Protein AF-A0A9E2UV02-F1 (afdb_monomer_lite)

Radius of gyration: 19.82 Å; chains: 1; bounding box: 44×35×64 Å

Secondary structure (DSSP, 8-state):
-HHHHHHHHHHTT-EE-SSSGGGEE----------S-------S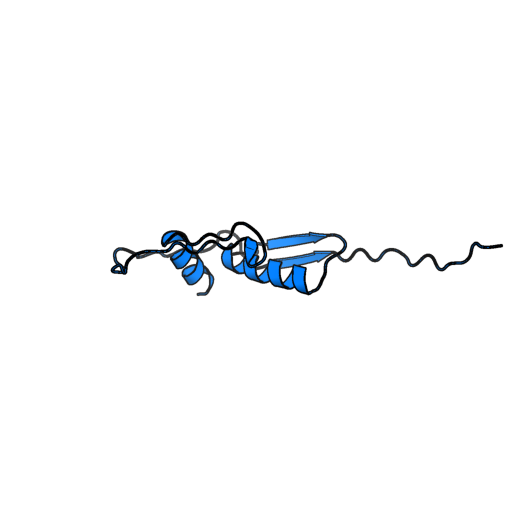SS--EEEEES---HHHHHHHHHHHHHTT--EEEEE--------S----

Foldseek 3Di:
DLQVVLVVQVVVPWFQQDFDPVRTDHDDDDDDDDDDDDDDDDDPDPAFEDEDDDDDDPSRVVSRVVSCSSVVGDDYHYDDPPDPPPPPDPPD

Sequence (92 aa):
MLFAVYDFLERLGVKWLHPGLGGETIPRRAPFLISGWNVMETASFRYRGVDIEGAYTPRHAKAMVDWMAKKKMNHFFMQLVVLPFRGAAELG

pLDDT: mean 88.63, std 13.54, range [44.09, 98.0]

Structure (mmCIF, N/CA/C/O backbone):
data_AF-A0A9E2UV02-F1
#
_entry.id   AF-A0A9E2UV02-F1
#
loop_
_atom_site.group_PDB
_atom_site.id
_atom_site.type_symbol
_atom_site.label_atom_id
_atom_site.label_alt_id
_atom_site.label_comp_id
_atom_site.label_asym_id
_atom_site.label_entity_id
_atom_site.label_seq_id
_atom_site.pdbx_PDB_ins_code
_atom_site.Cartn_x
_atom_site.Cartn_y
_atom_site.Cartn_z
_atom_site.occupancy
_atom_site.B_iso_or_equiv
_atom_site.auth_seq_id
_atom_site.auth_comp_id
_atom_site.auth_asym_id
_atom_site.auth_atom_id
_atom_site.pdbx_PDB_model_num
ATOM 1 N N . MET A 1 1 ? 1.454 -7.483 10.645 1.00 85.81 1 MET A N 1
ATOM 2 C CA . MET A 1 1 ? 1.554 -6.193 11.363 1.00 85.81 1 MET A CA 1
ATOM 3 C C . MET A 1 1 ? 1.599 -4.998 10.413 1.00 85.81 1 MET A C 1
ATOM 5 O O . MET A 1 1 ? 0.728 -4.152 10.527 1.00 85.81 1 MET A O 1
ATOM 9 N N . LEU A 1 2 ? 2.519 -4.939 9.437 1.00 96.88 2 LEU A N 1
ATOM 10 C CA . LEU A 1 2 ? 2.642 -3.789 8.519 1.00 96.88 2 LEU A CA 1
ATOM 11 C C . LEU A 1 2 ? 1.337 -3.413 7.785 1.00 96.88 2 LEU A C 1
ATOM 13 O O . LEU A 1 2 ? 0.981 -2.242 7.728 1.00 96.88 2 LEU A O 1
ATOM 17 N N . PHE A 1 3 ? 0.573 -4.393 7.293 1.00 97.12 3 PHE A N 1
ATOM 18 C CA . PHE A 1 3 ? -0.695 -4.118 6.600 1.00 97.12 3 PHE A CA 1
ATOM 19 C C . PHE A 1 3 ? -1.756 -3.461 7.483 1.00 97.12 3 PHE A C 1
ATOM 21 O O . PHE A 1 3 ? -2.529 -2.659 6.976 1.00 97.12 3 PHE A O 1
ATOM 28 N N . ALA A 1 4 ? -1.765 -3.748 8.787 1.00 96.38 4 ALA A N 1
ATOM 29 C CA . ALA A 1 4 ? -2.674 -3.093 9.722 1.00 96.38 4 ALA A CA 1
ATOM 30 C C . ALA A 1 4 ? -2.291 -1.621 9.938 1.00 96.38 4 ALA A C 1
ATOM 32 O O . ALA A 1 4 ? -3.169 -0.780 10.077 1.00 96.38 4 ALA A O 1
ATOM 33 N N . VAL A 1 5 ? -0.994 -1.287 9.900 1.00 96.62 5 VAL A N 1
ATOM 34 C CA . VAL A 1 5 ? -0.527 0.109 9.963 1.00 96.62 5 VAL A CA 1
ATOM 35 C C . VAL A 1 5 ? -0.978 0.881 8.726 1.00 96.62 5 VAL A C 1
ATOM 37 O O . VAL A 1 5 ? -1.484 1.992 8.846 1.00 96.62 5 VAL A O 1
ATOM 40 N N . TYR A 1 6 ? -0.843 0.296 7.535 1.00 97.31 6 TYR A N 1
ATOM 41 C CA . TYR A 1 6 ? -1.320 0.953 6.320 1.00 97.31 6 TYR A CA 1
ATOM 42 C C . TYR A 1 6 ? -2.848 1.032 6.263 1.00 97.31 6 TYR A C 1
ATOM 44 O O . TYR A 1 6 ? -3.380 2.087 5.944 1.00 97.31 6 TYR A O 1
ATOM 52 N N . ASP A 1 7 ? -3.566 -0.013 6.674 1.00 96.19 7 ASP A N 1
ATOM 53 C CA . ASP A 1 7 ? -5.023 0.073 6.824 1.00 96.19 7 ASP A CA 1
ATOM 54 C C . ASP A 1 7 ? -5.431 1.202 7.775 1.00 96.19 7 ASP A C 1
ATOM 56 O O . ASP A 1 7 ? -6.347 1.978 7.494 1.00 96.19 7 ASP A O 1
ATOM 60 N N . PHE A 1 8 ? -4.682 1.335 8.873 1.00 94.69 8 PHE A N 1
ATOM 61 C CA . PHE A 1 8 ? -4.889 2.390 9.843 1.00 94.69 8 PHE A CA 1
ATOM 62 C C . PHE A 1 8 ? -4.767 3.778 9.211 1.00 94.69 8 PHE A C 1
ATOM 64 O O . PHE A 1 8 ? -5.668 4.608 9.322 1.00 94.69 8 PHE A O 1
ATOM 71 N N . LEU A 1 9 ? -3.685 4.005 8.470 1.00 95.00 9 LEU A N 1
ATOM 72 C CA . LEU A 1 9 ? -3.434 5.265 7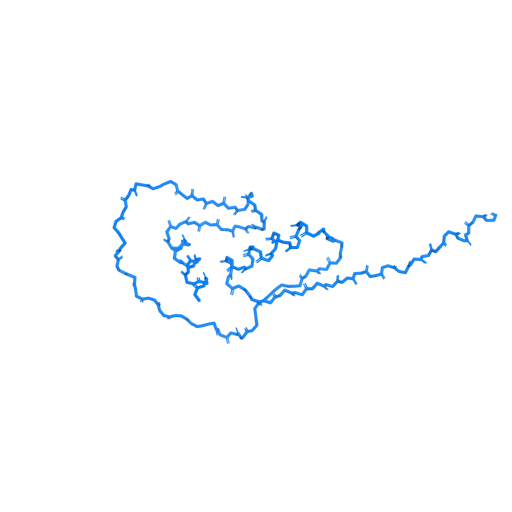.779 1.00 95.00 9 LEU A CA 1
ATOM 73 C C . LEU A 1 9 ? -4.455 5.555 6.660 1.00 95.00 9 LEU A C 1
ATOM 75 O O . LEU A 1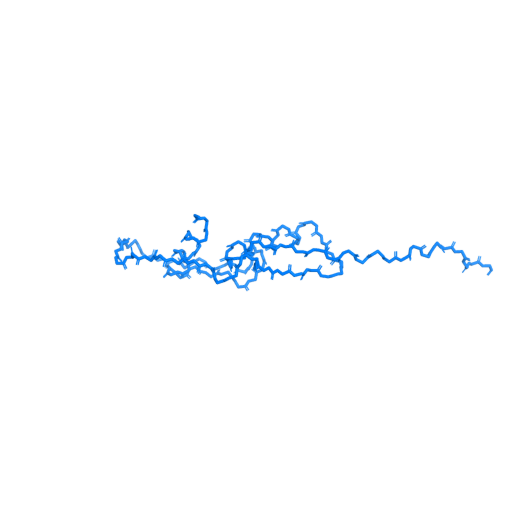 9 ? -4.878 6.706 6.534 1.00 95.00 9 LEU A O 1
ATOM 79 N N . GLU A 1 10 ? -4.908 4.555 5.890 1.00 95.50 10 GLU A N 1
ATOM 80 C CA . GLU A 1 10 ? -5.948 4.748 4.854 1.00 95.50 10 GLU A CA 1
ATOM 81 C C . GLU A 1 10 ? -7.264 5.217 5.464 1.00 95.50 10 GLU A C 1
ATOM 83 O O . GLU A 1 10 ? -7.886 6.159 4.971 1.00 95.50 10 GLU A O 1
ATOM 88 N N . ARG A 1 11 ? -7.671 4.613 6.583 1.00 92.88 11 ARG A N 1
ATOM 89 C CA . ARG A 1 11 ? -8.878 5.010 7.321 1.00 92.88 11 ARG A CA 1
ATOM 90 C C . ARG A 1 11 ? -8.754 6.411 7.937 1.00 92.88 11 ARG A C 1
ATOM 92 O O . ARG A 1 11 ? -9.756 7.108 8.087 1.00 92.88 11 ARG A O 1
ATOM 99 N N . LEU A 1 12 ? -7.532 6.871 8.225 1.00 93.19 12 LEU A N 1
ATOM 100 C CA . LEU A 1 12 ? -7.245 8.269 8.577 1.00 93.19 12 LEU A CA 1
ATOM 101 C C . LEU A 1 12 ? -7.205 9.218 7.365 1.00 93.19 12 LEU A C 1
ATOM 103 O O . LEU A 1 12 ? -7.104 10.435 7.533 1.00 93.19 12 LEU A O 1
ATOM 107 N N . GLY A 1 13 ? -7.343 8.689 6.149 1.00 93.50 13 GLY A N 1
ATOM 108 C CA . GLY A 1 13 ? -7.450 9.443 4.905 1.00 93.50 13 GLY A CA 1
ATOM 109 C C . GLY A 1 13 ? -6.150 9.571 4.114 1.00 93.50 13 GLY A C 1
ATOM 110 O O . GLY A 1 13 ? -6.136 10.316 3.133 1.00 93.50 13 GLY A O 1
ATOM 111 N N . VAL A 1 14 ? -5.074 8.883 4.510 1.00 96.81 14 VAL A N 1
ATOM 112 C CA . VAL A 1 14 ? -3.866 8.777 3.680 1.00 96.81 14 VAL A CA 1
ATOM 113 C C . VAL A 1 14 ? -4.204 7.991 2.412 1.00 96.81 14 VAL A C 1
ATOM 115 O O . VAL A 1 14 ? -4.964 7.027 2.456 1.00 96.81 14 VAL A O 1
ATOM 118 N N . LYS A 1 15 ? -3.657 8.401 1.266 1.00 97.12 15 LYS A N 1
ATOM 119 C CA . LYS A 1 15 ? -3.855 7.704 -0.012 1.00 97.12 15 LYS A CA 1
ATOM 120 C C . LYS A 1 15 ? -2.519 7.391 -0.672 1.00 97.12 15 LYS A C 1
ATOM 122 O O . LYS A 1 15 ? -1.613 8.219 -0.643 1.00 97.12 15 LYS A O 1
ATOM 127 N N . TRP A 1 16 ? -2.447 6.228 -1.318 1.00 97.50 16 TRP A N 1
ATOM 128 C CA . TRP A 1 16 ? -1.316 5.795 -2.147 1.00 97.50 16 TRP A CA 1
ATOM 129 C C . TRP A 1 16 ? -1.825 5.384 -3.527 1.00 97.50 16 TRP A C 1
ATOM 131 O O . TRP A 1 16 ? -2.230 4.242 -3.753 1.00 97.50 16 TRP A O 1
ATOM 141 N N . LEU A 1 17 ? -1.875 6.353 -4.435 1.00 96.75 17 LEU A N 1
ATOM 142 C CA . LEU A 1 17 ? -2.511 6.227 -5.745 1.00 96.75 17 LEU A CA 1
ATOM 143 C C . LEU A 1 17 ? -1.669 5.404 -6.720 1.00 96.75 17 LEU A C 1
ATOM 145 O O . LEU A 1 17 ? -2.205 4.568 -7.439 1.00 96.75 17 LEU A O 1
ATOM 149 N N . HIS A 1 18 ? -0.356 5.617 -6.716 1.00 95.94 18 HIS A N 1
ATOM 150 C CA . HIS A 1 18 ? 0.591 4.928 -7.585 1.00 95.94 18 HIS A CA 1
ATOM 151 C C . HIS A 1 18 ? 1.980 4.854 -6.921 1.00 95.94 18 HIS A C 1
ATOM 153 O O . HIS A 1 18 ? 2.204 5.512 -5.901 1.00 95.94 18 HIS A O 1
ATOM 159 N N . PRO A 1 19 ? 2.923 4.073 -7.476 1.00 96.88 19 PRO A N 1
ATOM 160 C CA . PRO A 1 19 ? 4.284 3.963 -6.963 1.00 96.88 19 PRO A CA 1
ATOM 161 C C . PRO A 1 19 ? 5.032 5.295 -6.863 1.00 96.88 19 PRO A C 1
ATOM 163 O O . PRO A 1 19 ? 4.959 6.139 -7.760 1.00 96.88 19 PRO A O 1
ATOM 166 N N . GLY A 1 20 ? 5.817 5.433 -5.791 1.00 94.12 20 GLY A N 1
ATOM 167 C CA . GLY A 1 20 ? 6.668 6.593 -5.524 1.00 94.12 20 GLY A CA 1
ATOM 168 C C . GLY A 1 20 ? 5.965 7.747 -4.801 1.00 94.12 20 GLY A C 1
ATOM 169 O O . GLY A 1 20 ? 4.745 7.792 -4.683 1.00 94.12 20 GLY A O 1
ATOM 170 N N . LEU A 1 21 ? 6.763 8.717 -4.341 1.00 90.81 21 LEU A N 1
ATOM 171 C CA . LEU A 1 21 ? 6.303 9.821 -3.482 1.00 90.81 21 LEU A CA 1
ATOM 172 C C . LEU A 1 21 ? 5.193 10.677 -4.107 1.00 90.81 21 LEU A C 1
ATOM 174 O O . LEU A 1 21 ? 4.332 11.173 -3.391 1.00 90.81 21 LEU A O 1
ATOM 178 N N . GLY A 1 22 ? 5.193 10.837 -5.435 1.00 95.75 22 GLY A N 1
ATOM 179 C CA . GLY A 1 22 ? 4.160 11.605 -6.139 1.00 95.75 22 GLY A CA 1
ATOM 180 C C . GLY A 1 22 ? 2.761 10.987 -6.052 1.00 95.75 22 GLY A C 1
ATOM 181 O O . GLY A 1 22 ? 1.778 11.694 -6.241 1.00 95.75 22 GLY A O 1
ATOM 182 N N . GLY A 1 23 ? 2.667 9.693 -5.732 1.00 95.75 23 GLY A N 1
ATOM 183 C CA . GLY A 1 23 ? 1.400 8.997 -5.538 1.00 95.75 23 GLY A CA 1
ATOM 184 C C . GLY A 1 23 ? 0.876 9.062 -4.104 1.00 95.75 23 GLY A C 1
ATOM 185 O O . GLY A 1 23 ? -0.186 8.500 -3.834 1.00 95.75 23 GLY A O 1
ATOM 186 N N . GLU A 1 24 ? 1.594 9.703 -3.178 1.00 96.75 24 GLU A N 1
ATOM 187 C CA . GLU A 1 24 ? 1.209 9.777 -1.771 1.00 96.75 24 GLU A CA 1
ATOM 188 C C . GLU A 1 24 ? 0.456 11.066 -1.455 1.00 96.75 24 GLU A C 1
ATOM 190 O O . GLU A 1 24 ? 0.870 12.169 -1.801 1.00 96.75 24 GLU A O 1
ATOM 195 N N . THR A 1 25 ? -0.660 10.938 -0.746 1.00 96.94 25 THR A N 1
ATOM 196 C CA . THR A 1 25 ? -1.409 12.082 -0.224 1.00 96.94 25 THR A CA 1
ATOM 197 C C . THR A 1 25 ? -1.628 11.897 1.264 1.00 96.94 25 THR A C 1
ATOM 199 O O . THR A 1 25 ? -2.312 10.964 1.683 1.00 96.94 25 THR A O 1
ATOM 202 N N . ILE A 1 26 ? -1.070 12.808 2.061 1.00 94.94 26 ILE A N 1
ATOM 203 C CA . ILE A 1 26 ? -1.248 12.843 3.513 1.00 94.94 26 ILE A CA 1
ATOM 204 C C . ILE A 1 26 ? -2.156 14.033 3.842 1.00 94.94 26 ILE A C 1
ATOM 206 O O . ILE A 1 26 ? -1.760 15.180 3.609 1.00 94.94 26 ILE A O 1
ATOM 210 N N . PRO A 1 27 ? -3.376 13.804 4.357 1.00 93.75 27 PRO A N 1
ATOM 211 C CA . PRO A 1 27 ? -4.271 14.897 4.696 1.00 93.75 27 PRO A CA 1
ATOM 212 C C . PRO A 1 27 ? -3.733 15.660 5.909 1.00 93.75 27 PRO A C 1
ATOM 214 O O . PRO A 1 27 ? -3.326 15.065 6.907 1.00 93.75 27 PRO A O 1
ATOM 217 N N . ARG A 1 28 ? -3.795 16.993 5.862 1.00 92.81 28 ARG A N 1
ATOM 218 C CA . ARG A 1 28 ? -3.635 17.807 7.071 1.00 92.81 28 ARG A CA 1
ATOM 219 C C . ARG A 1 28 ? -4.917 17.710 7.888 1.00 92.81 28 ARG A C 1
ATOM 221 O O . ARG A 1 28 ? -5.997 17.993 7.374 1.00 92.81 28 ARG A O 1
ATOM 228 N N . ARG A 1 29 ? -4.801 17.310 9.151 1.00 84.12 29 ARG A N 1
ATOM 229 C CA . ARG A 1 29 ? -5.921 17.234 10.094 1.00 84.12 29 ARG A CA 1
ATOM 230 C C . ARG A 1 29 ? -5.541 17.902 11.407 1.00 84.12 29 ARG A C 1
ATOM 232 O O . ARG A 1 29 ? -4.373 17.897 11.787 1.00 84.12 29 ARG A O 1
ATOM 239 N N . ALA A 1 30 ? -6.537 18.459 12.089 1.00 84.56 30 ALA A N 1
ATOM 240 C CA . ALA A 1 30 ? -6.392 18.820 13.492 1.00 84.56 30 ALA A CA 1
ATOM 241 C C . ALA A 1 30 ? -6.144 17.547 14.328 1.00 84.56 30 ALA A C 1
ATOM 243 O O . ALA A 1 30 ? -6.551 16.463 13.899 1.00 84.56 30 ALA A O 1
ATOM 244 N N . PRO A 1 31 ? -5.497 17.652 15.501 1.00 86.88 31 PRO A N 1
ATOM 245 C CA . PRO A 1 31 ? -5.367 16.530 16.421 1.00 86.88 31 PRO A CA 1
ATOM 246 C C . PRO A 1 31 ? -6.730 15.895 16.716 1.00 86.88 31 PRO A C 1
ATOM 248 O O . PRO A 1 31 ? -7.724 16.595 16.897 1.00 86.88 31 PRO A O 1
ATOM 251 N N . PHE A 1 32 ? -6.774 14.568 16.760 1.00 84.56 32 PHE A N 1
ATOM 252 C CA . PHE A 1 32 ? -7.990 13.810 17.036 1.00 84.56 32 PHE A CA 1
ATOM 253 C C . PHE A 1 32 ? -7.686 12.661 17.993 1.00 84.56 32 PHE A C 1
ATOM 255 O O . PHE A 1 32 ? -6.567 12.149 18.046 1.00 84.56 32 PHE A O 1
ATOM 262 N N . LEU A 1 33 ? -8.703 12.251 18.748 1.00 86.06 33 LEU A N 1
ATOM 263 C CA . LEU A 1 33 ? -8.631 11.051 19.568 1.00 86.06 33 LEU A CA 1
ATOM 264 C C . LEU A 1 33 ? -8.821 9.824 18.681 1.00 86.06 33 LEU A C 1
ATOM 266 O O . LEU A 1 33 ? -9.731 9.771 17.854 1.00 86.06 33 LEU A O 1
ATOM 270 N N . ILE A 1 34 ? -7.965 8.825 18.869 1.00 85.06 34 ILE A N 1
ATOM 271 C CA . ILE A 1 34 ? -8.132 7.523 18.231 1.00 85.06 34 ILE A CA 1
ATOM 272 C C . ILE A 1 34 ? -9.156 6.744 19.065 1.00 85.06 34 ILE A C 1
ATOM 274 O O . ILE A 1 34 ? -8.861 6.343 20.188 1.00 85.06 34 ILE A O 1
ATOM 278 N N . SER A 1 35 ? -10.367 6.546 18.542 1.00 85.94 35 SER A N 1
ATOM 279 C CA . SER A 1 35 ? -11.428 5.780 19.209 1.00 85.94 35 SER A CA 1
ATOM 280 C C . SER A 1 35 ? -12.288 5.014 18.201 1.00 85.94 35 SER A C 1
ATOM 282 O O . SER A 1 35 ? -12.469 5.458 17.068 1.00 85.94 35 SER A O 1
ATOM 284 N N . GLY A 1 36 ? -12.795 3.838 18.598 1.00 84.75 36 GLY A N 1
ATOM 285 C CA . GLY A 1 36 ? -13.739 3.042 17.794 1.00 84.75 36 GLY A CA 1
ATOM 286 C C . GLY A 1 36 ? -13.126 2.033 16.810 1.00 84.75 36 GLY A C 1
ATOM 287 O O . GLY A 1 36 ? -13.784 1.659 15.845 1.00 84.75 36 GLY A O 1
ATOM 288 N N . TRP A 1 37 ? -11.880 1.593 17.019 1.00 87.19 37 TRP A N 1
ATOM 289 C CA . TRP A 1 37 ? -11.173 0.711 16.082 1.00 87.19 37 TRP A CA 1
ATOM 290 C C . TRP A 1 37 ? -10.930 -0.646 16.730 1.00 87.19 37 TRP A C 1
ATOM 292 O O . TRP A 1 37 ? -10.074 -0.786 17.597 1.00 87.19 37 TRP A O 1
ATOM 302 N N . ASN A 1 38 ? -11.689 -1.645 16.294 1.00 92.44 38 ASN A N 1
ATOM 303 C CA . ASN A 1 38 ? -11.457 -3.048 16.613 1.00 92.44 38 ASN A CA 1
ATOM 304 C C . ASN A 1 38 ? -11.633 -3.854 15.324 1.00 92.44 38 ASN A C 1
ATOM 306 O O . ASN A 1 38 ? -12.744 -4.248 14.976 1.00 92.44 38 ASN A O 1
ATOM 310 N N . VAL A 1 39 ? -10.548 -3.991 14.562 1.00 93.56 39 VAL A N 1
ATOM 311 C CA . VAL A 1 39 ? -10.561 -4.614 13.235 1.00 93.56 39 VAL A CA 1
ATOM 312 C C . VAL A 1 39 ? -9.614 -5.800 13.242 1.00 93.56 39 VAL A C 1
ATOM 314 O O . VAL A 1 39 ? -8.426 -5.652 13.521 1.00 93.56 39 VAL A O 1
ATOM 317 N N . MET A 1 40 ? -10.151 -6.962 12.886 1.00 95.69 40 MET A N 1
ATOM 318 C CA . MET A 1 40 ? -9.398 -8.188 12.665 1.00 95.69 40 MET A CA 1
ATOM 319 C C . MET A 1 40 ? -9.659 -8.639 11.235 1.00 95.69 40 MET A C 1
ATOM 321 O O . MET A 1 40 ? -10.798 -8.916 10.868 1.00 95.69 40 MET A O 1
ATOM 325 N N . GLU A 1 41 ? -8.609 -8.694 10.424 1.00 95.25 41 GLU A N 1
ATOM 326 C CA . GLU A 1 41 ? -8.713 -9.047 9.012 1.00 95.25 41 GLU A CA 1
ATOM 327 C C . GLU A 1 41 ? -7.612 -10.039 8.634 1.00 95.25 41 GLU A C 1
ATOM 329 O O . GLU A 1 41 ? -6.492 -9.989 9.147 1.00 95.25 41 GLU A O 1
ATOM 334 N N . THR A 1 42 ? -7.937 -10.961 7.731 1.00 96.31 42 THR A N 1
ATOM 335 C CA . THR A 1 42 ? -6.994 -11.906 7.129 1.00 96.31 42 THR A CA 1
ATOM 336 C C . THR A 1 42 ? -7.237 -11.948 5.629 1.00 96.31 42 THR A C 1
ATOM 338 O O . THR A 1 42 ? -8.378 -11.971 5.178 1.00 96.31 42 THR A O 1
ATOM 341 N N . ALA A 1 43 ? -6.157 -11.951 4.849 1.00 96.81 43 ALA A N 1
ATOM 342 C CA . ALA A 1 43 ? -6.250 -11.986 3.398 1.00 96.81 43 ALA A CA 1
ATOM 343 C C . ALA A 1 43 ? -6.809 -13.328 2.903 1.00 96.81 43 ALA A C 1
ATOM 345 O O . ALA A 1 43 ? -6.347 -14.383 3.333 1.00 96.81 43 ALA A O 1
ATOM 346 N N . SER A 1 44 ? -7.718 -13.287 1.926 1.00 97.62 44 SER A N 1
ATOM 347 C CA . SER A 1 44 ? -8.293 -14.494 1.310 1.00 97.62 44 SER A CA 1
ATOM 348 C C . SER A 1 44 ? -7.265 -15.327 0.538 1.00 97.62 44 SER A C 1
ATOM 350 O O . SER A 1 44 ? -7.382 -16.545 0.460 1.00 97.62 44 SER A O 1
ATOM 352 N N . PHE A 1 45 ? -6.240 -14.680 -0.027 1.00 97.44 45 PHE A N 1
ATOM 353 C CA . PHE A 1 45 ? -5.187 -15.334 -0.805 1.00 97.44 45 PHE A CA 1
ATOM 354 C C . PHE A 1 45 ? -3.843 -15.226 -0.100 1.00 97.44 45 PHE A C 1
ATOM 356 O O . PHE A 1 45 ? -3.457 -14.136 0.325 1.00 97.44 45 PHE A O 1
ATOM 363 N N . ARG A 1 46 ? -3.086 -16.330 -0.044 1.00 96.75 46 ARG A N 1
ATOM 364 C CA . ARG A 1 46 ? -1.732 -16.357 0.537 1.00 96.75 46 ARG A CA 1
ATOM 365 C C . ARG A 1 46 ? -0.767 -15.431 -0.206 1.00 96.75 46 ARG A C 1
ATOM 367 O O . ARG A 1 46 ? -0.006 -14.715 0.447 1.00 96.75 46 ARG A O 1
ATOM 374 N N . TYR A 1 47 ? -0.834 -15.418 -1.536 1.00 97.56 47 TYR A N 1
ATOM 375 C CA . TYR A 1 47 ? 0.003 -14.601 -2.415 1.00 97.56 47 TYR A CA 1
ATOM 376 C C . TYR A 1 47 ? -0.858 -13.575 -3.149 1.00 97.56 47 TYR A C 1
ATOM 378 O O . TYR A 1 47 ? -1.881 -13.923 -3.733 1.00 97.56 47 TYR A O 1
ATOM 386 N N . ARG A 1 48 ? -0.464 -12.305 -3.071 1.00 97.75 48 ARG A N 1
ATOM 387 C CA . ARG A 1 48 ? -1.138 -11.165 -3.705 1.00 97.75 48 ARG A CA 1
ATOM 388 C C . ARG A 1 48 ? -0.052 -10.258 -4.242 1.00 97.75 48 ARG A C 1
ATOM 390 O O . ARG A 1 48 ? 0.811 -9.835 -3.468 1.00 97.75 48 ARG A O 1
ATOM 397 N N . GLY A 1 49 ? -0.061 -9.989 -5.534 1.00 96.56 49 GLY A N 1
ATOM 398 C CA . GLY A 1 49 ? 1.112 -9.417 -6.160 1.00 96.56 49 GLY A CA 1
ATOM 399 C C . GLY A 1 49 ? 0.876 -8.803 -7.513 1.00 96.56 49 GLY A C 1
ATOM 400 O O . GLY A 1 49 ? -0.237 -8.819 -8.032 1.00 96.56 49 GLY A O 1
ATOM 401 N N . VAL A 1 50 ? 1.968 -8.282 -8.053 1.00 95.00 50 VAL A N 1
ATOM 402 C CA . VAL A 1 50 ? 2.057 -7.767 -9.414 1.00 95.00 50 VAL A CA 1
ATOM 403 C C . VAL A 1 50 ? 3.247 -8.410 -10.106 1.00 95.00 50 VAL A C 1
ATOM 405 O O . VAL A 1 50 ? 4.261 -8.714 -9.464 1.00 95.00 50 VAL A O 1
ATOM 408 N N . ASP A 1 51 ? 3.091 -8.590 -11.407 1.00 93.75 51 ASP A N 1
ATOM 409 C CA . ASP A 1 51 ? 4.179 -8.843 -12.336 1.00 93.75 51 ASP A CA 1
ATOM 410 C C . ASP A 1 51 ? 4.574 -7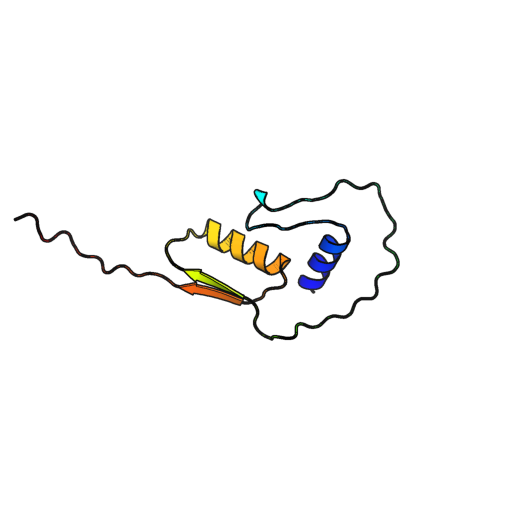.519 -12.993 1.00 93.75 51 ASP A C 1
ATOM 412 O O . ASP A 1 51 ? 3.702 -6.715 -13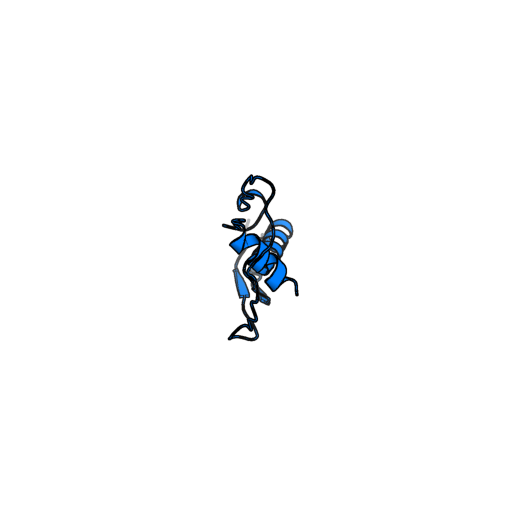.343 1.00 93.75 51 ASP A O 1
ATOM 416 N N . ILE A 1 52 ? 5.877 -7.278 -13.121 1.00 91.19 52 ILE A N 1
ATOM 417 C CA . ILE A 1 52 ? 6.400 -6.211 -13.965 1.00 91.19 52 ILE A CA 1
ATOM 418 C C . ILE A 1 52 ? 7.174 -6.813 -15.132 1.00 91.19 52 ILE A C 1
ATOM 420 O O . ILE A 1 52 ? 8.144 -7.553 -14.960 1.00 91.19 52 ILE A O 1
ATOM 424 N N . GLU A 1 53 ? 6.756 -6.431 -16.332 1.00 89.56 53 GLU A N 1
ATOM 425 C CA . GLU A 1 53 ? 7.349 -6.900 -17.574 1.00 89.56 53 GLU A CA 1
ATOM 426 C C . GLU A 1 53 ? 8.133 -5.789 -18.278 1.00 89.56 53 GLU A C 1
ATOM 428 O O . GLU A 1 53 ? 7.811 -4.600 -18.182 1.00 89.56 53 GLU A O 1
ATOM 433 N N . GLY A 1 54 ? 9.161 -6.188 -19.027 1.00 86.31 54 GLY A N 1
ATOM 434 C CA . GLY A 1 54 ? 9.951 -5.283 -19.856 1.00 86.31 54 GLY A CA 1
ATOM 435 C C . GLY A 1 54 ? 11.084 -4.587 -19.101 1.00 86.31 54 GLY A C 1
ATOM 436 O O . GLY A 1 54 ? 11.670 -5.129 -18.164 1.00 86.31 54 GLY A O 1
ATOM 437 N N . ALA A 1 55 ? 11.453 -3.391 -19.561 1.00 84.88 55 ALA A N 1
ATOM 438 C CA . ALA A 1 55 ? 12.579 -2.646 -19.010 1.00 84.88 55 ALA A CA 1
ATOM 439 C C . ALA A 1 55 ? 12.162 -1.830 -17.779 1.00 84.88 55 ALA A C 1
ATOM 441 O O . ALA A 1 55 ? 11.273 -0.982 -17.843 1.00 84.88 55 ALA A O 1
ATOM 442 N N . TYR A 1 56 ? 12.861 -2.029 -16.665 1.00 88.75 56 TYR A N 1
ATOM 443 C CA . TYR A 1 56 ? 12.676 -1.257 -15.442 1.00 88.75 56 TYR A CA 1
ATOM 444 C C . TYR A 1 56 ? 14.017 -0.951 -14.781 1.00 88.75 56 TYR A C 1
ATOM 446 O O . TYR A 1 56 ? 15.017 -1.640 -14.968 1.00 88.75 56 TYR A O 1
ATOM 454 N N . THR A 1 57 ? 14.035 0.101 -13.967 1.00 91.31 57 THR A N 1
ATOM 455 C CA . THR A 1 57 ? 15.203 0.445 -13.149 1.00 91.31 57 THR A CA 1
ATOM 456 C C . THR A 1 57 ? 15.055 -0.127 -11.735 1.00 91.31 57 THR A C 1
ATOM 458 O O . THR A 1 57 ? 13.927 -0.297 -11.259 1.00 91.31 57 THR A O 1
ATOM 461 N N . PRO A 1 58 ? 16.155 -0.335 -10.986 1.00 92.31 58 PRO A N 1
ATOM 462 C CA . PRO A 1 58 ? 16.075 -0.695 -9.567 1.00 92.31 58 PRO A CA 1
ATOM 463 C C . PRO A 1 58 ? 15.272 0.316 -8.734 1.00 92.31 58 PRO A C 1
ATOM 465 O O . PRO A 1 58 ? 14.568 -0.055 -7.796 1.00 92.31 58 PRO A O 1
ATOM 468 N N . ARG A 1 59 ? 15.326 1.606 -9.104 1.00 94.69 59 ARG A N 1
ATOM 469 C CA . ARG A 1 59 ? 14.528 2.665 -8.472 1.00 94.69 59 ARG A CA 1
ATOM 470 C C . ARG A 1 59 ? 13.031 2.433 -8.671 1.00 94.69 59 ARG A C 1
ATOM 472 O O . ARG A 1 59 ? 12.275 2.563 -7.712 1.00 94.69 59 ARG A O 1
ATOM 479 N N . HIS A 1 60 ? 12.620 2.084 -9.890 1.00 93.38 60 HIS A N 1
ATOM 480 C CA . HIS A 1 60 ? 11.232 1.747 -10.198 1.00 93.38 60 HIS A CA 1
ATOM 481 C C . HIS A 1 60 ? 10.776 0.515 -9.407 1.00 93.38 60 HIS A C 1
ATOM 483 O O . HIS A 1 60 ? 9.778 0.588 -8.696 1.00 93.38 60 HIS A O 1
ATOM 489 N N . ALA A 1 61 ? 11.556 -0.571 -9.430 1.00 93.88 61 ALA A N 1
ATOM 490 C CA . ALA A 1 61 ? 11.241 -1.790 -8.683 1.00 93.88 61 ALA A CA 1
ATOM 491 C C . ALA A 1 61 ? 11.097 -1.534 -7.170 1.00 93.88 61 ALA A C 1
ATOM 493 O O . ALA A 1 61 ? 10.161 -2.017 -6.539 1.00 93.88 61 ALA A O 1
ATOM 494 N N . LYS A 1 62 ? 11.968 -0.705 -6.578 1.00 95.38 62 LYS A N 1
ATOM 495 C CA . LYS A 1 62 ? 11.862 -0.334 -5.159 1.00 95.38 62 LYS A CA 1
ATOM 496 C C . LYS A 1 62 ? 10.586 0.459 -4.857 1.00 95.38 62 LYS A C 1
ATOM 498 O O . LYS A 1 62 ? 9.938 0.194 -3.849 1.00 95.38 62 LYS A O 1
ATOM 503 N N . ALA A 1 63 ? 10.228 1.410 -5.721 1.00 96.44 63 ALA A N 1
ATOM 504 C CA . ALA A 1 63 ? 8.994 2.180 -5.577 1.00 96.44 63 ALA A CA 1
ATOM 505 C C . ALA A 1 63 ? 7.747 1.288 -5.703 1.00 96.44 63 ALA A C 1
ATOM 507 O O . ALA A 1 63 ? 6.780 1.493 -4.973 1.00 96.44 63 ALA A O 1
ATOM 508 N N . MET A 1 64 ? 7.790 0.280 -6.583 1.00 96.62 64 MET A N 1
ATOM 509 C CA . MET A 1 64 ? 6.742 -0.735 -6.707 1.00 96.62 64 MET A CA 1
ATOM 510 C C . MET A 1 64 ? 6.584 -1.528 -5.410 1.00 96.62 64 MET A C 1
ATOM 512 O O . MET A 1 64 ? 5.488 -1.569 -4.866 1.00 96.62 64 MET A O 1
ATOM 516 N N . VAL A 1 65 ? 7.667 -2.104 -4.875 1.00 96.62 65 VAL A N 1
ATOM 517 C CA . VAL A 1 65 ? 7.621 -2.921 -3.647 1.00 96.62 65 VAL A CA 1
ATOM 518 C C . VAL A 1 65 ? 7.085 -2.128 -2.450 1.00 96.62 65 VAL A C 1
ATOM 520 O O . VAL A 1 65 ? 6.259 -2.633 -1.689 1.00 96.62 65 VAL A O 1
ATOM 523 N N . ASP A 1 66 ? 7.515 -0.877 -2.297 1.00 97.00 66 ASP A N 1
ATOM 524 C CA . ASP A 1 66 ? 7.018 0.018 -1.250 1.00 97.00 66 ASP A CA 1
ATOM 525 C C . ASP A 1 66 ? 5.511 0.312 -1.406 1.00 97.00 66 ASP A C 1
ATOM 527 O O . ASP A 1 66 ? 4.736 0.164 -0.456 1.00 97.00 66 ASP A O 1
ATOM 531 N N . TRP A 1 67 ? 5.064 0.642 -2.618 1.00 97.75 67 TRP A N 1
ATOM 532 C CA . TRP A 1 67 ? 3.645 0.857 -2.908 1.00 97.75 67 TRP A CA 1
ATOM 533 C C . TRP A 1 67 ? 2.799 -0.410 -2.724 1.00 97.75 67 TRP A C 1
ATOM 535 O O . TRP A 1 67 ? 1.709 -0.361 -2.158 1.00 97.75 67 TRP A O 1
ATOM 545 N N . MET A 1 68 ? 3.311 -1.572 -3.113 1.00 97.75 68 MET A N 1
ATOM 546 C CA . MET A 1 68 ? 2.643 -2.859 -2.923 1.00 97.75 68 MET A CA 1
ATOM 547 C C . MET A 1 68 ? 2.384 -3.168 -1.449 1.00 97.75 68 MET A C 1
ATOM 549 O O . MET A 1 68 ? 1.297 -3.639 -1.107 1.00 97.75 68 MET A O 1
ATOM 553 N N . ALA A 1 69 ? 3.337 -2.862 -0.564 1.00 97.06 69 ALA A N 1
ATOM 554 C CA . ALA A 1 69 ? 3.150 -3.046 0.871 1.00 97.06 69 ALA A CA 1
ATOM 555 C C . ALA A 1 69 ? 1.986 -2.188 1.401 1.00 97.06 69 ALA A C 1
ATOM 557 O O . ALA A 1 69 ? 1.142 -2.689 2.150 1.00 97.06 69 ALA A O 1
ATOM 558 N N . LYS A 1 70 ? 1.888 -0.935 0.935 1.00 97.69 70 LYS A N 1
ATOM 559 C CA . LY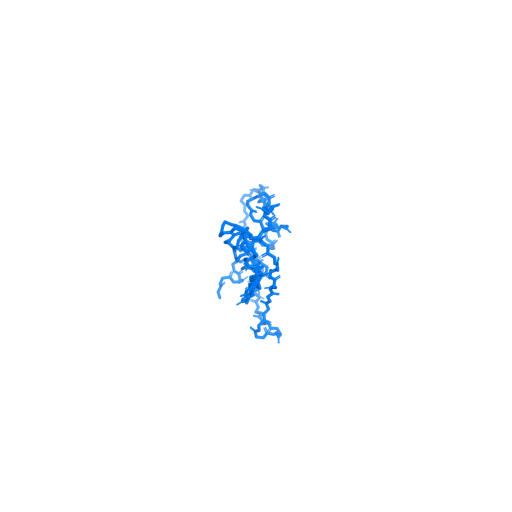S A 1 70 ? 0.772 -0.011 1.212 1.00 97.69 70 LYS A CA 1
ATOM 560 C C . LYS A 1 70 ? -0.565 -0.537 0.685 1.00 97.69 70 LYS A C 1
ATOM 562 O O . LYS A 1 70 ? -1.586 -0.400 1.350 1.00 97.69 70 LYS A O 1
ATOM 567 N N . LYS A 1 71 ? -0.556 -1.228 -0.461 1.00 97.50 71 LYS A N 1
ATOM 568 C CA . LYS A 1 71 ? -1.724 -1.921 -1.039 1.00 97.50 71 LYS A CA 1
ATOM 569 C C . LYS A 1 71 ? -1.944 -3.344 -0.506 1.00 97.50 71 LYS A C 1
ATOM 571 O O . LYS A 1 71 ? -2.733 -4.092 -1.078 1.00 97.50 71 LYS A O 1
ATOM 576 N N . LYS A 1 72 ? -1.289 -3.724 0.598 1.00 97.44 72 LYS A N 1
ATOM 577 C CA . LYS A 1 72 ? -1.462 -5.018 1.287 1.00 97.44 72 LYS A CA 1
ATOM 578 C C . LYS A 1 72 ? -1.089 -6.246 0.430 1.00 97.44 72 LYS A C 1
ATOM 580 O O . LYS A 1 72 ? -1.529 -7.374 0.692 1.00 97.44 72 LYS A O 1
ATOM 585 N N . MET A 1 73 ? -0.241 -6.043 -0.577 1.00 98.00 73 MET A N 1
ATOM 586 C CA . MET A 1 73 ? 0.354 -7.087 -1.414 1.00 98.00 73 MET A CA 1
ATOM 587 C C . MET A 1 73 ? 1.648 -7.617 -0.783 1.00 98.00 73 MET A C 1
ATOM 589 O O . MET A 1 73 ? 2.276 -6.954 0.041 1.00 98.00 73 MET A O 1
ATOM 593 N N . ASN A 1 74 ? 2.031 -8.843 -1.133 1.00 97.31 74 ASN A N 1
ATOM 594 C CA . ASN A 1 74 ? 3.173 -9.546 -0.541 1.00 97.31 74 ASN A CA 1
ATOM 595 C C . ASN A 1 74 ? 3.994 -10.381 -1.534 1.00 97.31 74 ASN A C 1
ATOM 597 O O . ASN A 1 74 ? 4.858 -11.143 -1.102 1.00 97.31 74 ASN A O 1
ATOM 601 N N . HIS A 1 75 ? 3.723 -10.278 -2.833 1.00 97.44 75 HIS A N 1
ATOM 602 C CA . HIS A 1 75 ? 4.434 -11.037 -3.852 1.00 97.44 75 HIS A CA 1
ATOM 603 C C . HIS A 1 75 ? 4.789 -10.136 -5.032 1.00 97.44 75 HIS A C 1
ATOM 605 O O . HIS A 1 75 ? 3.911 -9.469 -5.564 1.00 97.44 75 HIS A O 1
ATOM 611 N N . PHE A 1 76 ? 6.059 -10.093 -5.422 1.00 95.88 76 PHE A N 1
ATOM 612 C CA . PHE A 1 76 ? 6.541 -9.281 -6.536 1.00 95.88 76 PHE A CA 1
ATOM 613 C C . PHE A 1 76 ? 7.277 -10.186 -7.510 1.00 95.88 76 PHE A C 1
ATOM 615 O O . PHE A 1 76 ? 8.237 -10.848 -7.112 1.00 95.88 76 PHE A O 1
ATOM 622 N N . PHE A 1 77 ? 6.808 -10.226 -8.751 1.00 94.38 77 PHE A N 1
ATOM 623 C CA . PHE A 1 77 ? 7.453 -10.966 -9.824 1.00 94.38 77 PHE A CA 1
ATOM 624 C C . PHE A 1 77 ? 8.027 -9.980 -10.841 1.00 94.38 77 PHE A C 1
ATOM 626 O O . PHE A 1 77 ? 7.476 -8.901 -11.060 1.00 94.38 77 PHE A O 1
ATOM 633 N N . MET A 1 78 ? 9.193 -10.321 -11.381 1.00 89.81 78 MET A N 1
ATOM 634 C CA . MET A 1 78 ? 9.906 -9.497 -12.344 1.00 89.81 78 MET A CA 1
ATOM 635 C C . MET A 1 78 ? 10.278 -10.359 -13.542 1.00 89.81 78 MET A C 1
ATOM 637 O O . MET A 1 78 ? 11.163 -11.214 -13.436 1.00 89.81 78 MET A O 1
ATOM 641 N N . GLN A 1 79 ? 9.632 -10.114 -14.678 1.00 85.62 79 GLN A N 1
ATOM 642 C CA . GLN A 1 79 ? 9.965 -10.773 -15.930 1.00 85.62 79 GLN A CA 1
ATOM 643 C C . GLN A 1 79 ? 11.025 -9.969 -16.685 1.00 85.62 79 GLN A C 1
ATOM 645 O O . GLN A 1 79 ? 10.770 -8.902 -17.248 1.00 85.62 79 GLN A O 1
ATOM 650 N N . LEU A 1 80 ? 12.241 -10.511 -16.719 1.00 76.25 80 LEU A N 1
ATOM 651 C CA . LEU A 1 80 ? 13.342 -9.939 -17.482 1.00 76.25 80 LEU A CA 1
ATOM 652 C C . LEU A 1 80 ? 13.211 -10.326 -18.958 1.00 76.25 80 LEU A C 1
ATOM 654 O O . LEU A 1 80 ? 13.342 -11.497 -19.313 1.00 76.25 80 LEU A O 1
ATOM 658 N N . VAL A 1 81 ? 13.024 -9.336 -19.832 1.00 66.19 81 VAL A N 1
ATOM 659 C CA . VAL A 1 81 ? 13.223 -9.536 -21.272 1.00 66.19 81 VAL A CA 1
ATOM 660 C C . VAL A 1 81 ? 14.726 -9.546 -21.534 1.00 66.19 81 VAL A C 1
ATOM 662 O O . VAL A 1 81 ? 15.366 -8.498 -21.615 1.00 66.19 81 VAL A O 1
ATOM 665 N N . VAL A 1 82 ? 15.305 -10.737 -21.677 1.00 62.19 82 VAL A N 1
ATOM 666 C CA . VAL A 1 82 ? 16.636 -10.877 -22.273 1.00 62.19 82 VAL A CA 1
ATOM 667 C C . VAL A 1 82 ? 16.445 -10.762 -23.782 1.00 62.19 82 VAL A C 1
ATOM 669 O O . VAL A 1 82 ? 16.126 -11.743 -24.451 1.00 62.19 82 VAL A O 1
ATOM 672 N N . LEU A 1 83 ? 16.580 -9.553 -24.333 1.00 58.12 83 LEU A N 1
ATOM 673 C CA . LEU A 1 83 ? 16.696 -9.423 -25.783 1.00 58.12 83 LEU A CA 1
ATOM 674 C C . LEU A 1 83 ? 17.960 -10.184 -26.211 1.00 58.12 83 LEU A C 1
ATOM 676 O O . LEU A 1 83 ? 19.018 -9.956 -25.613 1.00 58.12 83 LEU A O 1
ATOM 680 N N . PRO A 1 84 ? 17.895 -11.083 -27.209 1.00 58.00 84 PRO A N 1
ATOM 681 C CA . PRO A 1 84 ? 19.100 -11.691 -27.741 1.00 58.00 84 PRO A CA 1
ATOM 682 C C . PRO A 1 84 ? 20.007 -10.568 -28.240 1.00 58.00 84 PRO A C 1
ATOM 684 O O . PRO A 1 84 ? 19.608 -9.764 -29.086 1.00 58.00 84 PRO A O 1
ATOM 687 N N . PHE A 1 85 ? 21.217 -10.494 -27.688 1.00 57.91 85 PHE A N 1
ATOM 688 C CA . PHE A 1 85 ? 22.254 -9.589 -28.160 1.00 57.91 85 PHE A CA 1
ATOM 689 C C . PHE A 1 85 ? 22.605 -10.008 -29.592 1.00 57.91 85 PHE A C 1
ATOM 691 O O . PHE A 1 85 ? 23.412 -10.910 -29.809 1.00 57.91 85 PHE A O 1
ATOM 698 N N . ARG A 1 86 ? 21.956 -9.402 -30.592 1.00 57.97 86 ARG A N 1
ATOM 699 C CA . ARG A 1 86 ? 22.429 -9.477 -31.973 1.00 57.97 86 ARG A CA 1
ATOM 700 C C . ARG A 1 86 ? 23.664 -8.594 -32.036 1.00 57.97 86 ARG A C 1
ATOM 702 O O . ARG A 1 86 ? 23.556 -7.375 -32.130 1.00 57.97 86 ARG A O 1
ATOM 709 N N . GLY A 1 87 ? 24.828 -9.223 -31.885 1.00 49.94 87 GLY A N 1
ATOM 710 C CA . GLY A 1 87 ? 26.107 -8.576 -32.132 1.00 49.94 87 GLY A CA 1
ATOM 711 C C . GLY A 1 87 ? 26.070 -7.881 -33.490 1.00 49.94 87 GLY A C 1
ATOM 712 O O . GLY A 1 87 ? 25.506 -8.413 -34.446 1.00 49.94 87 GLY A O 1
ATOM 713 N N . ALA A 1 88 ? 26.632 -6.677 -33.547 1.00 55.88 88 ALA A N 1
ATOM 714 C CA . ALA A 1 88 ? 26.884 -5.964 -34.786 1.00 55.88 88 ALA A CA 1
ATOM 715 C C . ALA A 1 88 ? 27.790 -6.828 -35.677 1.00 55.88 88 ALA A C 1
ATOM 717 O O . ALA A 1 88 ? 29.009 -6.814 -35.542 1.00 55.88 88 ALA A O 1
ATOM 718 N N . ALA A 1 89 ? 27.176 -7.633 -36.535 1.00 56.56 89 ALA A N 1
ATOM 719 C CA . ALA A 1 89 ? 27.853 -8.487 -37.494 1.00 56.56 89 ALA A CA 1
ATOM 720 C C . ALA A 1 89 ? 27.183 -8.392 -38.865 1.00 56.56 89 ALA A C 1
ATOM 722 O O . ALA A 1 89 ? 27.115 -9.394 -39.546 1.00 56.56 89 ALA A O 1
ATOM 723 N N . GLU A 1 90 ? 26.690 -7.216 -39.268 1.00 52.53 90 GLU A N 1
ATOM 724 C CA . GLU A 1 90 ? 26.306 -6.934 -40.661 1.00 52.53 90 GLU A CA 1
ATOM 725 C C . GLU A 1 90 ? 26.547 -5.448 -40.978 1.00 52.53 90 GLU A C 1
ATOM 727 O O . GLU A 1 90 ? 25.630 -4.641 -41.081 1.00 52.53 90 GLU A O 1
ATOM 732 N N . LEU A 1 91 ? 27.823 -5.077 -41.078 1.00 51.22 91 LEU A N 1
ATOM 733 C CA . LEU A 1 91 ? 28.281 -3.976 -41.929 1.00 51.22 91 LEU A CA 1
ATOM 734 C C . LEU A 1 91 ? 29.427 -4.548 -42.768 1.00 51.22 91 LEU A C 1
ATOM 736 O O . LEU A 1 91 ? 30.601 -4.375 -42.440 1.00 51.22 91 LEU A O 1
ATOM 740 N N . GLY A 1 92 ? 29.039 -5.356 -43.756 1.00 44.09 92 GLY A N 1
ATOM 741 C CA . GLY A 1 92 ? 29.870 -5.710 -44.905 1.00 44.09 92 GLY A CA 1
ATOM 742 C C . GLY A 1 92 ? 29.670 -4.700 -46.023 1.00 44.09 92 GLY A C 1
ATOM 743 O O . GLY A 1 92 ? 28.559 -4.124 -46.088 1.00 44.09 92 GLY A O 1
#